Protein AF-A0A3B0U0A1-F1 (afdb_monomer)

Solvent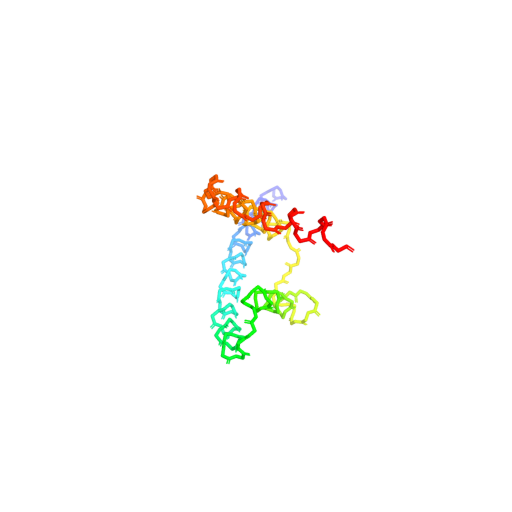-accessible surface area (backbone atoms only — not comparable to full-atom values): 6092 Å² total; per-residue (Å²): 110,71,67,59,51,51,52,55,50,50,59,50,49,58,55,51,50,55,54,49,54,54,49,47,53,49,51,53,52,54,42,45,67,55,38,38,57,54,31,52,72,70,71,45,65,66,68,59,23,56,51,50,36,51,47,45,40,26,65,89,56,65,46,73,36,78,96,46,73,70,60,53,55,52,49,53,52,49,51,53,52,49,54,48,49,53,55,72,70,55,44,73,68,56,53,49,55,51,50,55,52,52,51,54,52,62,75,74,107

pLDDT: mean 83.31, std 8.97, range [60.56, 96.0]

Mean predicted aligned error: 9.96 Å

Radius of gyration: 21.92 Å; Cα contacts (8 Å, |Δi|>4): 46; chains: 1; bounding box: 49×33×61 Å

Secondary structure (DSSP, 8-state):
-HHHHHHHHHHHHHHHHHHHHHHHHHHHHHHHHHHHHHHHHTT--HHHHHHHHHHHHSTTTT--S---HHHHHHHHHHHHHHHHHHHHH--HHHHHHHHHHHHHHHHH-

Foldseek 3Di:
DVVVVVVVVVVVVVVVVVVLVVVLVVLLVVLLVVQQVVCVVVVHDSVVSNVVSCCCCPPNHPPVDDDDPVVVVVVVVVVVVVVVVVVVVDDPVNVVVVVVVCVVVVVVD

Sequence (109 aa):
MALAAIVTIRAKETSLEQSRILIDILIFLAAAIIVLPIFHRFKISPILGYMAAGILIGPSAFALIEDNDGAHALAEFGVVFLLFMIGLELSVERLRSIGSRTFLLGLLQ

Organism: NCBI:txid652676

InterPro domains:
  IPR006153 Cation/H+ exchanger, transmembrane domain [PF00999] (31-108)
  IPR038770 Sodium/solute symporter superfamily [G3DSA:1.20.1530.20] (18-109)

Structure (mmCIF, N/CA/C/O backbone):
data_AF-A0A3B0U0A1-F1
#
_entry.id   AF-A0A3B0U0A1-F1
#
loop_
_atom_site.group_PDB
_atom_site.id
_atom_site.type_symbol
_atom_site.label_atom_id
_atom_site.label_alt_id
_atom_site.label_comp_id
_atom_site.label_asym_id
_atom_site.label_entity_id
_atom_site.label_seq_id
_atom_site.pdbx_PDB_ins_code
_atom_site.Cartn_x
_atom_site.Cartn_y
_atom_site.Cartn_z
_atom_site.occupancy
_atom_site.B_iso_or_equiv
_atom_site.auth_seq_id
_atom_site.auth_comp_id
_atom_site.auth_asym_id
_atom_site.auth_atom_id
_atom_site.pdbx_PDB_model_num
ATOM 1 N N . MET A 1 1 ? 34.158 18.451 -26.566 1.00 60.56 1 MET A N 1
ATOM 2 C CA . MET A 1 1 ? 33.316 17.477 -27.299 1.00 60.56 1 MET A CA 1
ATOM 3 C C . MET A 1 1 ? 32.789 16.368 -26.381 1.00 60.56 1 MET A C 1
ATOM 5 O O . MET A 1 1 ? 31.579 16.243 -26.283 1.00 60.56 1 MET A O 1
ATOM 9 N N . ALA A 1 2 ? 33.639 15.657 -25.624 1.00 63.12 2 ALA A N 1
ATOM 10 C CA . ALA A 1 2 ? 33.197 14.633 -24.657 1.00 63.12 2 ALA A CA 1
ATOM 11 C C . ALA A 1 2 ? 32.253 15.163 -23.552 1.00 63.12 2 ALA A C 1
ATOM 13 O O . ALA A 1 2 ? 31.235 14.546 -23.266 1.00 63.12 2 ALA A O 1
ATOM 14 N N . LEU A 1 3 ? 32.531 16.349 -22.992 1.00 69.69 3 LEU A N 1
ATOM 15 C CA . LEU A 1 3 ? 31.689 16.958 -21.950 1.00 69.69 3 LEU A CA 1
ATOM 16 C C . LEU A 1 3 ? 30.266 17.292 -22.448 1.00 69.69 3 LEU A C 1
ATOM 18 O O . LEU A 1 3 ? 29.293 17.066 -21.741 1.00 69.69 3 LEU A O 1
ATOM 22 N N . ALA A 1 4 ? 30.144 17.783 -23.688 1.00 69.94 4 ALA A N 1
ATOM 23 C CA . ALA A 1 4 ? 28.852 18.083 -24.309 1.00 69.94 4 ALA A CA 1
ATOM 24 C C . ALA A 1 4 ? 28.045 16.801 -24.571 1.00 69.94 4 ALA A C 1
ATOM 26 O O . ALA A 1 4 ? 26.852 16.774 -24.299 1.00 69.94 4 ALA A O 1
ATOM 27 N N . ALA A 1 5 ? 28.706 15.718 -25.001 1.00 69.94 5 ALA A N 1
ATOM 28 C CA . ALA A 1 5 ? 28.069 14.413 -25.165 1.00 69.94 5 ALA A CA 1
ATOM 29 C C . ALA A 1 5 ? 27.555 13.844 -23.830 1.00 69.94 5 ALA A C 1
ATOM 31 O O . ALA A 1 5 ? 26.436 13.349 -23.783 1.00 69.94 5 ALA A O 1
ATOM 32 N N . ILE A 1 6 ? 28.314 13.981 -22.735 1.00 68.00 6 ILE A N 1
ATOM 33 C CA . ILE A 1 6 ? 27.885 13.546 -21.392 1.00 68.00 6 ILE A CA 1
ATOM 34 C C . ILE A 1 6 ? 26.661 14.343 -20.914 1.00 68.00 6 ILE A C 1
ATOM 36 O O . ILE A 1 6 ? 25.717 13.755 -20.393 1.00 68.00 6 ILE A O 1
ATOM 40 N N . VAL A 1 7 ? 26.632 15.664 -21.129 1.00 73.12 7 VAL A N 1
ATOM 41 C CA . VAL A 1 7 ? 25.474 16.506 -20.772 1.00 73.12 7 VAL A CA 1
ATOM 42 C C . VAL A 1 7 ? 24.243 16.143 -21.607 1.00 73.12 7 VAL A C 1
ATOM 44 O O . VAL A 1 7 ? 23.149 16.027 -21.058 1.00 73.12 7 VAL A O 1
ATOM 47 N N . THR A 1 8 ? 24.406 15.902 -22.912 1.00 68.12 8 THR A N 1
ATOM 48 C CA . THR A 1 8 ? 23.303 15.484 -23.791 1.00 68.12 8 THR A CA 1
ATOM 49 C C . THR A 1 8 ? 22.789 14.082 -23.455 1.00 68.12 8 THR A C 1
ATOM 51 O O . THR A 1 8 ? 21.579 13.868 -23.474 1.00 68.12 8 THR A O 1
ATOM 54 N N . ILE A 1 9 ? 23.668 13.141 -23.098 1.00 66.94 9 ILE A N 1
ATOM 55 C CA . ILE A 1 9 ? 23.272 11.803 -22.635 1.00 66.94 9 ILE A CA 1
ATOM 56 C C . ILE A 1 9 ? 22.515 11.919 -21.309 1.00 66.94 9 ILE A C 1
ATOM 58 O O . ILE A 1 9 ? 21.404 11.411 -21.208 1.00 66.94 9 ILE A O 1
ATOM 62 N N . ARG A 1 10 ? 23.021 12.691 -20.340 1.00 70.31 10 ARG A N 1
ATOM 63 C CA . ARG A 1 10 ? 22.362 12.869 -19.038 1.00 70.31 10 ARG A CA 1
ATOM 64 C C . ARG A 1 10 ? 20.990 13.541 -19.133 1.00 70.31 10 ARG A C 1
ATOM 66 O O . ARG A 1 10 ? 20.074 13.146 -18.422 1.00 70.31 10 ARG A O 1
ATOM 73 N N . ALA A 1 11 ? 20.830 14.518 -20.027 1.00 67.88 11 ALA A N 1
ATOM 74 C CA . ALA A 1 11 ? 19.537 15.153 -20.299 1.00 67.88 11 ALA A CA 1
ATOM 75 C C . ALA A 1 11 ? 18.538 14.203 -20.994 1.00 67.88 11 ALA A C 1
ATOM 77 O O . ALA A 1 11 ? 17.322 14.350 -20.856 1.00 67.88 11 ALA A O 1
ATOM 78 N N . LYS A 1 12 ? 19.040 13.211 -21.738 1.00 64.12 12 LYS A N 1
ATOM 79 C CA . LYS A 1 12 ? 18.207 12.173 -22.348 1.00 64.12 12 LYS A CA 1
ATOM 80 C C . LYS A 1 12 ? 17.823 11.093 -21.334 1.00 64.12 12 LYS A C 1
ATOM 82 O O . LYS A 1 12 ? 16.691 10.631 -21.363 1.00 64.12 12 LYS A O 1
ATOM 87 N N . GLU A 1 13 ? 18.699 10.755 -20.394 1.00 63.16 13 GLU A N 1
ATOM 88 C CA . GLU A 1 13 ? 18.373 9.802 -19.326 1.00 63.16 13 GLU A CA 1
ATOM 89 C C . GLU A 1 13 ? 17.328 10.351 -18.349 1.00 63.16 13 GLU A C 1
ATOM 91 O O . GLU A 1 13 ? 16.372 9.650 -18.037 1.00 63.16 13 GLU A O 1
ATOM 96 N N . THR A 1 14 ? 17.397 11.631 -17.965 1.00 63.94 14 THR A N 1
ATOM 97 C CA . THR A 1 14 ? 16.384 12.234 -17.077 1.00 63.94 14 THR A CA 1
ATOM 98 C C . THR A 1 14 ? 14.986 12.324 -17.694 1.00 63.94 14 THR A C 1
ATOM 100 O O . THR A 1 14 ? 13.998 12.312 -16.962 1.00 63.94 14 THR A O 1
ATOM 103 N N . SER A 1 15 ? 14.865 12.403 -19.023 1.00 65.31 15 SER A N 1
ATOM 104 C CA . SER A 1 15 ? 13.557 12.409 -19.703 1.00 65.31 15 SER A CA 1
ATOM 105 C C . SER A 1 15 ? 12.964 11.005 -19.881 1.00 65.31 15 SER A C 1
ATOM 107 O O . SER A 1 15 ? 11.742 10.840 -19.811 1.00 65.31 15 SER A O 1
ATOM 109 N N . LEU A 1 16 ? 13.811 9.984 -20.046 1.00 68.81 16 LEU A N 1
ATOM 110 C CA . LEU A 1 16 ? 13.383 8.582 -20.061 1.00 68.81 16 LEU A CA 1
ATOM 111 C C . LEU A 1 16 ? 12.969 8.101 -18.664 1.00 68.81 16 LEU A C 1
ATOM 113 O O . LEU A 1 16 ? 11.935 7.451 -18.539 1.00 68.81 16 LEU A O 1
ATOM 117 N N . GLU A 1 17 ? 13.706 8.500 -17.627 1.00 70.69 17 GLU A N 1
ATOM 118 C CA . GLU A 1 17 ? 13.370 8.248 -16.219 1.00 70.69 17 GLU A CA 1
ATOM 119 C C . GLU A 1 17 ? 11.986 8.805 -15.851 1.00 70.69 17 GLU A C 1
ATOM 121 O O . GLU A 1 17 ? 11.144 8.083 -15.322 1.00 70.69 17 GLU A O 1
ATOM 126 N N . GLN A 1 18 ? 11.685 10.061 -16.214 1.00 71.12 18 GLN A N 1
ATOM 127 C CA . GLN A 1 18 ? 10.358 10.645 -15.959 1.00 71.12 18 GLN A CA 1
ATOM 128 C C . GLN A 1 18 ? 9.230 9.890 -16.671 1.00 71.12 18 GLN A C 1
ATOM 130 O O . GLN A 1 18 ? 8.157 9.691 -16.100 1.00 71.12 18 GLN A O 1
ATOM 135 N N . SER A 1 19 ? 9.473 9.458 -17.911 1.00 76.94 19 SER A N 1
ATOM 136 C CA . SER A 1 19 ? 8.493 8.678 -18.674 1.00 76.94 19 SER A CA 1
ATOM 137 C C . SER A 1 19 ? 8.243 7.315 -18.027 1.00 76.94 19 SER A C 1
ATOM 139 O O . SER A 1 19 ? 7.100 6.864 -17.968 1.00 76.94 19 SER A O 1
ATOM 141 N N . ARG A 1 20 ? 9.298 6.681 -17.505 1.00 81.50 20 ARG A N 1
ATOM 142 C CA . ARG A 1 20 ? 9.229 5.379 -16.837 1.00 81.50 20 ARG A CA 1
ATOM 143 C C . ARG A 1 20 ? 8.449 5.456 -15.522 1.00 81.50 20 ARG A C 1
ATOM 145 O O . ARG A 1 20 ? 7.519 4.681 -15.349 1.00 81.50 20 ARG A O 1
ATOM 152 N N . ILE A 1 21 ? 8.694 6.472 -14.688 1.00 81.25 21 ILE A N 1
ATOM 153 C CA . ILE A 1 21 ? 7.932 6.694 -13.441 1.00 81.25 21 ILE A CA 1
ATOM 154 C C . ILE A 1 21 ? 6.426 6.821 -13.713 1.00 81.25 21 ILE A C 1
ATOM 156 O O . ILE A 1 21 ? 5.604 6.256 -12.993 1.00 81.25 21 ILE A O 1
ATOM 160 N N . LEU A 1 22 ? 6.041 7.559 -14.758 1.00 84.94 22 LEU A N 1
ATOM 161 C CA . LEU A 1 22 ? 4.629 7.755 -15.090 1.00 84.94 22 LEU A CA 1
ATOM 162 C C . LEU A 1 22 ? 3.953 6.444 -15.529 1.00 84.94 22 LEU A C 1
ATOM 164 O O . LEU A 1 22 ? 2.796 6.197 -15.185 1.00 84.94 22 LEU A O 1
ATOM 168 N N . ILE A 1 23 ? 4.687 5.605 -16.266 1.00 86.94 23 ILE A N 1
ATOM 169 C CA . ILE A 1 23 ? 4.240 4.271 -16.675 1.00 86.94 23 ILE A CA 1
ATOM 170 C C . ILE A 1 23 ? 4.102 3.358 -15.452 1.00 86.94 23 ILE A C 1
ATOM 172 O O . ILE A 1 23 ? 3.074 2.701 -15.317 1.00 86.94 23 ILE A O 1
ATOM 176 N N . ASP A 1 24 ? 5.063 3.371 -14.529 1.00 85.81 24 ASP A N 1
ATOM 177 C CA . ASP A 1 24 ? 5.023 2.556 -13.310 1.00 85.81 24 ASP A CA 1
ATOM 178 C C . ASP A 1 24 ? 3.819 2.921 -12.430 1.00 85.81 24 ASP A C 1
ATOM 180 O O . ASP A 1 24 ? 3.082 2.044 -11.975 1.00 85.81 24 ASP A O 1
ATOM 184 N N . ILE A 1 25 ? 3.544 4.220 -12.257 1.00 86.44 25 ILE A N 1
ATOM 185 C CA . ILE A 1 25 ? 2.348 4.706 -11.549 1.0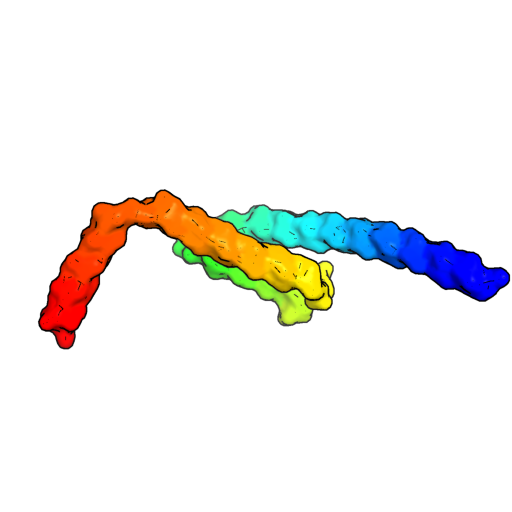0 86.44 25 ILE A CA 1
ATOM 186 C C . ILE A 1 25 ? 1.070 4.225 -12.247 1.00 86.44 25 ILE A C 1
ATOM 188 O O . ILE A 1 25 ? 0.127 3.789 -11.582 1.00 86.44 25 ILE A O 1
ATOM 192 N N . LEU A 1 26 ? 1.024 4.282 -13.581 1.00 90.81 26 LEU A N 1
ATOM 193 C CA . LEU A 1 26 ? -0.128 3.818 -14.351 1.00 90.81 26 LEU A CA 1
ATOM 194 C C . LEU A 1 26 ? -0.345 2.307 -14.190 1.00 90.81 26 LEU A C 1
ATOM 196 O O . LEU A 1 26 ? -1.486 1.878 -14.016 1.00 90.81 26 LEU A O 1
ATOM 200 N N . ILE A 1 27 ? 0.728 1.513 -14.205 1.00 90.25 27 ILE A N 1
ATOM 201 C CA . ILE A 1 27 ? 0.683 0.065 -13.967 1.00 90.25 27 ILE A CA 1
ATOM 202 C C . ILE A 1 27 ? 0.172 -0.219 -12.549 1.00 90.25 27 ILE A C 1
ATOM 204 O O . ILE A 1 27 ? -0.749 -1.026 -12.393 1.00 90.25 27 ILE A O 1
ATOM 208 N N . PHE A 1 28 ? 0.692 0.476 -11.530 1.00 87.62 28 PHE A N 1
ATOM 209 C CA . PHE A 1 28 ? 0.212 0.371 -10.148 1.00 87.62 28 PHE A CA 1
ATOM 210 C C . PHE A 1 28 ? -1.286 0.657 -10.037 1.00 87.62 28 PHE A C 1
ATOM 212 O O . PHE A 1 28 ? -2.029 -0.123 -9.436 1.00 87.62 28 PHE A O 1
ATOM 219 N N . LEU A 1 29 ? -1.745 1.754 -10.643 1.00 90.81 29 LEU A N 1
ATOM 220 C CA . LEU A 1 29 ? -3.146 2.157 -10.600 1.00 90.81 29 LEU A CA 1
ATOM 221 C C . LEU A 1 29 ? -4.046 1.158 -11.337 1.00 90.81 29 LEU A C 1
ATOM 223 O O . LEU A 1 29 ? -5.078 0.750 -10.803 1.00 90.81 29 LEU A O 1
ATOM 227 N N . ALA A 1 30 ? -3.653 0.729 -12.538 1.00 93.19 30 ALA A N 1
ATOM 228 C CA . ALA A 1 30 ? -4.406 -0.237 -13.334 1.00 93.19 30 ALA A CA 1
ATOM 229 C C . ALA A 1 30 ? -4.545 -1.576 -12.602 1.00 93.19 30 ALA A C 1
ATOM 231 O O . ALA A 1 30 ? -5.641 -2.128 -12.497 1.00 93.19 30 ALA A O 1
ATOM 232 N N . ALA A 1 31 ? -3.451 -2.077 -12.034 1.00 91.56 31 ALA A N 1
ATOM 233 C CA . ALA A 1 31 ? -3.474 -3.304 -11.262 1.00 91.56 31 ALA A CA 1
ATOM 234 C C . ALA A 1 31 ? -4.310 -3.163 -9.985 1.00 91.56 31 ALA A C 1
ATOM 236 O O . ALA A 1 31 ? -5.079 -4.069 -9.677 1.00 91.56 31 ALA A O 1
ATOM 237 N N . ALA A 1 32 ? -4.252 -2.030 -9.278 1.00 90.12 32 ALA A N 1
ATOM 238 C CA . ALA A 1 32 ? -5.115 -1.797 -8.123 1.00 90.12 32 ALA A CA 1
ATOM 239 C C . ALA A 1 32 ? -6.606 -1.818 -8.511 1.00 90.12 32 ALA A C 1
ATOM 241 O O . ALA A 1 32 ? -7.406 -2.474 -7.844 1.00 90.12 32 ALA A O 1
ATOM 242 N N . ILE A 1 33 ? -6.977 -1.178 -9.625 1.00 93.19 33 ILE A N 1
ATOM 243 C CA . ILE A 1 33 ? -8.354 -1.165 -10.146 1.00 93.19 33 ILE A CA 1
ATOM 244 C C . ILE A 1 33 ? -8.841 -2.573 -10.513 1.00 93.19 33 ILE A C 1
ATOM 246 O O . ILE A 1 33 ? -10.029 -2.853 -10.388 1.00 93.19 33 ILE A O 1
ATOM 250 N N . ILE A 1 34 ? -7.954 -3.470 -10.945 1.00 93.00 34 ILE A N 1
ATOM 251 C CA . ILE A 1 34 ? -8.321 -4.842 -11.315 1.00 93.00 34 ILE A CA 1
ATOM 252 C C . ILE A 1 34 ? -8.345 -5.758 -10.085 1.00 93.00 34 ILE A C 1
ATOM 254 O O . ILE A 1 34 ? -9.322 -6.469 -9.855 1.00 93.00 34 ILE A O 1
ATOM 258 N N . VAL A 1 35 ? -7.286 -5.745 -9.275 1.00 91.62 35 VAL A N 1
ATOM 259 C CA . VAL A 1 35 ? -7.079 -6.701 -8.179 1.00 91.62 35 VAL A CA 1
ATOM 260 C C . VAL A 1 35 ? -8.003 -6.415 -6.993 1.00 91.62 35 VAL A C 1
ATOM 262 O O . VAL A 1 35 ? -8.591 -7.348 -6.443 1.00 91.62 35 VAL A O 1
ATOM 265 N N . LEU A 1 36 ? -8.192 -5.151 -6.599 1.00 91.69 36 LEU A N 1
ATOM 266 C CA . LEU A 1 36 ? -8.998 -4.822 -5.415 1.00 91.69 36 LEU A CA 1
ATOM 267 C C . LEU A 1 36 ? -10.462 -5.266 -5.551 1.00 91.69 36 LEU A C 1
ATOM 269 O O . LEU A 1 36 ? -10.944 -5.918 -4.623 1.00 91.69 36 LEU A O 1
ATOM 273 N N . PRO A 1 37 ? -11.192 -4.989 -6.654 1.00 91.12 37 PRO A N 1
ATOM 274 C CA . PRO A 1 37 ? -12.573 -5.447 -6.793 1.00 91.12 37 PRO A CA 1
ATOM 275 C C . PRO A 1 37 ? -12.699 -6.968 -6.782 1.00 91.12 37 PRO A C 1
ATOM 277 O O . PRO A 1 37 ? -13.677 -7.491 -6.248 1.00 91.12 37 PRO A O 1
ATOM 280 N N . ILE A 1 38 ? -11.707 -7.683 -7.325 1.00 92.12 38 ILE A N 1
ATOM 281 C CA . ILE A 1 38 ? -11.656 -9.148 -7.278 1.00 92.12 38 ILE A CA 1
ATOM 282 C C . ILE A 1 38 ? -11.601 -9.604 -5.815 1.00 92.12 38 ILE A C 1
ATOM 284 O O . ILE A 1 38 ? -12.470 -10.355 -5.375 1.00 92.12 38 ILE A O 1
ATOM 288 N N . PHE A 1 39 ? -10.650 -9.095 -5.029 1.00 91.25 39 PHE A N 1
ATOM 289 C CA . PHE A 1 39 ? -10.510 -9.445 -3.609 1.00 91.25 39 PHE A CA 1
ATOM 290 C C . PHE A 1 39 ? -11.719 -9.020 -2.769 1.00 91.25 39 PHE A C 1
ATOM 292 O O . PHE A 1 39 ? -12.177 -9.775 -1.907 1.00 91.25 39 PHE A O 1
ATOM 299 N N . HIS A 1 40 ? -12.285 -7.849 -3.064 1.00 89.12 40 HIS A N 1
ATOM 300 C CA . HIS A 1 40 ? -13.501 -7.366 -2.423 1.00 89.12 40 HIS A CA 1
ATOM 301 C C . HIS A 1 40 ? -14.691 -8.296 -2.702 1.00 89.12 40 HIS A C 1
ATOM 303 O O . HIS A 1 40 ? -15.457 -8.613 -1.792 1.00 89.12 40 HIS A O 1
ATOM 309 N N . ARG A 1 41 ? -14.812 -8.819 -3.932 1.00 89.94 41 ARG A N 1
ATOM 310 C CA . ARG A 1 41 ? -15.857 -9.786 -4.307 1.00 89.94 41 ARG A CA 1
ATOM 311 C C . ARG A 1 41 ? -15.722 -11.113 -3.559 1.00 89.94 41 ARG A C 1
ATOM 313 O O . ARG A 1 41 ? -16.736 -11.723 -3.226 1.00 89.94 41 ARG A O 1
ATOM 320 N N . PHE A 1 42 ? -14.498 -11.529 -3.242 1.00 91.50 42 PHE A N 1
ATOM 321 C CA . PHE A 1 42 ? -14.227 -12.707 -2.412 1.00 91.50 42 PHE A CA 1
ATOM 322 C C . PHE A 1 42 ? -14.38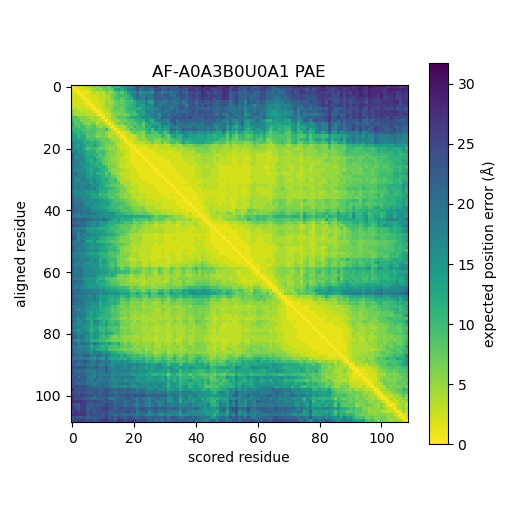7 -12.460 -0.900 1.00 91.50 42 PHE A C 1
ATOM 324 O O . PHE A 1 42 ? -14.160 -13.380 -0.118 1.00 91.50 42 PHE A O 1
ATOM 331 N N . LYS A 1 43 ? -14.809 -11.258 -0.469 1.00 88.56 43 LYS A N 1
ATOM 332 C CA . LYS A 1 43 ? -14.938 -10.860 0.949 1.00 88.56 43 LYS A CA 1
ATOM 333 C C . LYS A 1 43 ? -13.634 -11.009 1.747 1.00 88.56 43 LYS A C 1
ATOM 335 O O . LYS A 1 43 ? -13.661 -11.210 2.960 1.00 88.56 43 LYS A O 1
ATOM 340 N N . ILE A 1 44 ? -12.493 -10.913 1.069 1.00 90.56 44 ILE A N 1
ATOM 341 C CA . ILE A 1 44 ? -11.169 -10.937 1.695 1.00 90.56 44 ILE A CA 1
ATOM 342 C C . ILE A 1 44 ? -10.859 -9.528 2.226 1.00 90.56 44 ILE A C 1
ATOM 344 O O . ILE A 1 44 ? -11.340 -8.534 1.678 1.00 90.56 44 ILE A O 1
ATOM 348 N N . SER A 1 45 ? -10.059 -9.428 3.297 1.00 88.75 45 SER A N 1
ATOM 349 C CA . SER A 1 45 ? -9.573 -8.137 3.803 1.00 88.75 45 SER A CA 1
ATOM 350 C C . SER A 1 45 ? -8.938 -7.316 2.667 1.00 88.75 45 SER A C 1
ATOM 352 O O . SER A 1 45 ? -8.040 -7.833 1.996 1.00 88.75 45 SER A O 1
ATOM 354 N N . PRO A 1 46 ? -9.342 -6.046 2.457 1.00 83.69 46 PRO A N 1
ATOM 355 C CA . PRO A 1 46 ? -8.787 -5.195 1.404 1.00 83.69 46 PRO A CA 1
ATOM 356 C C . PRO A 1 46 ? -7.259 -5.100 1.445 1.00 83.69 46 PRO A C 1
ATOM 358 O O . PRO A 1 46 ? -6.621 -5.099 0.397 1.00 83.69 46 PRO A O 1
ATOM 361 N N . ILE A 1 47 ? -6.671 -5.109 2.649 1.00 88.44 47 ILE A N 1
ATOM 362 C CA . ILE A 1 47 ? -5.217 -5.067 2.873 1.00 88.44 47 ILE A CA 1
ATOM 363 C C . ILE A 1 47 ? -4.512 -6.207 2.125 1.00 88.44 47 ILE A C 1
ATOM 365 O O . ILE A 1 47 ? -3.500 -5.978 1.468 1.00 88.44 47 ILE A O 1
ATOM 369 N N . LEU A 1 48 ? -5.078 -7.418 2.147 1.00 91.06 48 LEU A N 1
ATOM 370 C CA . LEU A 1 48 ? -4.520 -8.568 1.429 1.00 91.06 48 LEU A CA 1
ATOM 371 C C . LEU A 1 48 ? -4.583 -8.381 -0.092 1.00 91.06 48 LEU A C 1
ATOM 373 O O . LEU A 1 48 ? -3.680 -8.824 -0.792 1.00 91.06 48 LEU A O 1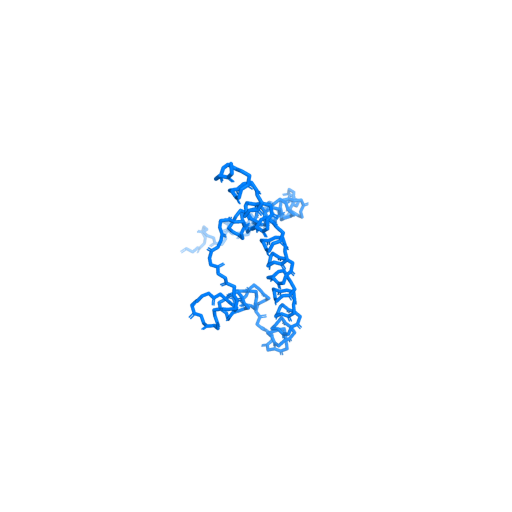
ATOM 377 N N . GLY A 1 49 ? -5.612 -7.694 -0.598 1.00 90.31 49 GLY A N 1
ATOM 378 C CA . GLY A 1 49 ? -5.723 -7.344 -2.015 1.00 90.31 49 GLY A CA 1
ATOM 379 C C . GLY A 1 49 ? -4.645 -6.355 -2.459 1.00 90.31 49 GLY A C 1
ATOM 380 O O . GLY A 1 49 ? -4.033 -6.557 -3.506 1.00 90.31 49 GLY A O 1
ATOM 381 N N . TYR A 1 50 ? -4.352 -5.338 -1.640 1.00 87.75 50 TYR A N 1
ATOM 382 C CA . TYR A 1 50 ? -3.237 -4.415 -1.891 1.00 87.75 50 TYR A CA 1
ATOM 383 C C . TYR A 1 50 ? -1.887 -5.142 -1.890 1.00 87.75 50 TYR A C 1
ATOM 385 O O . TYR A 1 50 ? -1.075 -4.923 -2.789 1.00 87.75 50 TYR A O 1
ATOM 393 N N . MET A 1 51 ? -1.661 -6.050 -0.932 1.00 90.06 51 MET A N 1
ATOM 394 C CA . MET A 1 51 ? -0.429 -6.846 -0.887 1.00 90.06 51 MET A CA 1
ATOM 395 C C . MET A 1 51 ? -0.299 -7.766 -2.104 1.00 90.06 51 MET A C 1
ATOM 397 O O . MET A 1 51 ? 0.764 -7.826 -2.716 1.00 90.06 51 MET A O 1
ATOM 401 N N . ALA A 1 52 ? -1.381 -8.443 -2.494 1.00 91.81 52 ALA A N 1
ATOM 402 C CA . ALA A 1 52 ? -1.391 -9.303 -3.671 1.00 91.81 52 ALA A CA 1
ATOM 403 C C . ALA A 1 52 ? -1.103 -8.513 -4.955 1.00 91.81 52 ALA A C 1
ATOM 405 O O . ALA A 1 52 ? -0.301 -8.961 -5.768 1.00 91.81 52 ALA A O 1
ATOM 406 N N . ALA A 1 53 ? -1.698 -7.327 -5.121 1.00 90.81 53 ALA A N 1
ATOM 407 C CA . ALA A 1 53 ? -1.410 -6.453 -6.255 1.00 90.81 53 ALA A CA 1
ATOM 408 C C . ALA A 1 53 ? 0.083 -6.090 -6.318 1.00 90.81 53 ALA A C 1
ATOM 410 O O . ALA A 1 53 ? 0.703 -6.255 -7.365 1.00 90.81 53 ALA A O 1
ATOM 411 N N . GLY A 1 54 ? 0.675 -5.674 -5.193 1.00 89.12 54 GLY A N 1
ATOM 412 C CA . GLY A 1 54 ? 2.103 -5.352 -5.120 1.00 89.12 54 GLY A CA 1
ATOM 413 C C . GLY A 1 54 ? 3.005 -6.542 -5.455 1.00 89.12 54 GLY A C 1
ATOM 414 O O . GLY A 1 54 ? 3.942 -6.396 -6.235 1.00 89.12 54 GLY A O 1
ATOM 415 N N . ILE A 1 55 ? 2.688 -7.733 -4.936 1.00 90.62 55 ILE A N 1
ATOM 416 C CA . ILE A 1 55 ? 3.432 -8.964 -5.246 1.00 90.62 55 ILE A CA 1
ATOM 417 C C . ILE A 1 55 ? 3.341 -9.299 -6.735 1.00 90.62 55 ILE A C 1
ATOM 419 O O . ILE A 1 55 ? 4.357 -9.644 -7.327 1.00 90.62 55 ILE A O 1
ATOM 423 N N . LEU A 1 56 ? 2.151 -9.194 -7.338 1.00 92.00 56 LEU A N 1
ATOM 424 C CA . LEU A 1 56 ? 1.932 -9.519 -8.749 1.00 92.00 56 LEU A CA 1
ATOM 425 C C . LEU A 1 56 ? 2.718 -8.585 -9.675 1.00 92.00 56 LEU A C 1
ATOM 427 O O . LEU A 1 56 ? 3.343 -9.048 -10.623 1.00 92.00 56 LEU A O 1
ATOM 431 N N . ILE A 1 57 ? 2.691 -7.281 -9.412 1.00 89.88 57 ILE A N 1
ATOM 432 C CA . ILE A 1 57 ? 3.340 -6.281 -10.270 1.00 89.88 57 ILE A CA 1
ATOM 433 C C . ILE A 1 57 ? 4.857 -6.250 -10.051 1.00 89.88 57 ILE A C 1
ATOM 435 O O . ILE A 1 57 ? 5.611 -5.993 -10.990 1.00 89.88 57 ILE A O 1
ATOM 439 N N . GLY A 1 58 ? 5.295 -6.496 -8.815 1.00 87.00 58 GLY A N 1
ATOM 440 C CA . GLY A 1 58 ? 6.689 -6.401 -8.417 1.00 87.00 58 GLY A CA 1
ATOM 441 C C . GLY A 1 58 ? 7.612 -7.432 -9.084 1.00 87.00 58 GLY A C 1
ATOM 442 O O . GLY A 1 58 ? 7.158 -8.371 -9.752 1.00 87.00 58 GLY A O 1
ATOM 443 N N . PRO A 1 59 ? 8.931 -7.295 -8.861 1.00 84.62 59 PRO A N 1
ATOM 444 C CA . PRO A 1 59 ? 9.957 -8.150 -9.464 1.00 84.62 59 PRO A CA 1
ATOM 445 C C . PRO A 1 59 ? 9.790 -9.639 -9.131 1.00 84.62 59 PRO A C 1
ATOM 447 O O . PRO A 1 59 ? 10.196 -10.493 -9.912 1.00 84.62 59 PRO A O 1
ATOM 450 N N . SER A 1 60 ? 9.154 -9.965 -8.003 1.00 85.00 60 SER A N 1
ATOM 451 C CA . SER A 1 60 ? 8.948 -11.344 -7.546 1.00 85.00 60 SER A CA 1
ATOM 452 C C . SER A 1 60 ? 7.894 -12.134 -8.335 1.00 85.00 60 SER A C 1
ATOM 454 O O . SER A 1 60 ? 7.804 -13.346 -8.145 1.00 85.00 60 SER A O 1
ATOM 456 N N . ALA A 1 61 ? 7.084 -11.488 -9.182 1.00 88.69 61 ALA A N 1
ATOM 457 C CA . ALA A 1 61 ? 6.082 -12.166 -10.007 1.00 88.69 61 ALA A CA 1
ATOM 458 C C . ALA A 1 61 ? 6.178 -11.764 -11.485 1.00 88.69 61 ALA A C 1
ATOM 460 O O . ALA A 1 61 ? 6.929 -12.392 -12.228 1.00 88.69 61 ALA A O 1
ATOM 461 N N . PHE A 1 62 ? 5.425 -10.755 -11.940 1.00 88.00 62 PHE A N 1
ATOM 462 C CA . PHE A 1 62 ? 5.428 -10.355 -13.353 1.00 88.00 62 PHE A CA 1
ATOM 463 C C . PHE A 1 62 ? 6.570 -9.401 -13.720 1.00 88.00 62 PHE A C 1
ATOM 465 O O . PHE A 1 62 ? 6.761 -9.150 -14.908 1.00 88.00 62 PHE A O 1
ATOM 472 N N . ALA A 1 63 ? 7.316 -8.884 -12.733 1.00 86.69 63 ALA A N 1
ATOM 473 C CA . ALA A 1 63 ? 8.443 -7.970 -12.928 1.00 86.69 63 ALA A CA 1
ATOM 474 C C . ALA A 1 63 ? 8.110 -6.782 -13.846 1.00 86.69 63 ALA A C 1
ATOM 476 O O . ALA A 1 63 ? 8.908 -6.375 -14.688 1.00 86.69 63 ALA A O 1
ATOM 477 N N . LEU A 1 64 ? 6.897 -6.242 -13.685 1.00 84.88 64 LEU A N 1
ATOM 478 C CA . LEU A 1 64 ? 6.400 -5.111 -14.467 1.00 84.88 64 LEU A CA 1
ATOM 479 C C . LEU A 1 64 ? 7.017 -3.787 -14.009 1.00 84.88 64 LEU A C 1
ATOM 481 O O . LEU A 1 64 ? 7.036 -2.836 -14.783 1.00 84.88 64 LEU A O 1
ATOM 485 N N . ILE A 1 65 ? 7.484 -3.735 -12.760 1.00 81.88 65 ILE A N 1
ATOM 486 C CA . ILE A 1 65 ? 8.127 -2.575 -12.146 1.00 81.88 65 ILE A CA 1
ATOM 487 C C . ILE A 1 65 ? 9.436 -3.042 -11.504 1.00 81.88 65 ILE A C 1
ATOM 489 O O . ILE A 1 65 ? 9.473 -4.076 -10.829 1.00 81.88 65 ILE A O 1
ATOM 493 N N . GLU A 1 66 ? 10.508 -2.288 -11.742 1.00 77.25 66 GLU A N 1
ATOM 494 C CA . GLU A 1 66 ? 11.829 -2.527 -11.157 1.00 77.25 66 GLU A CA 1
ATOM 495 C C . GLU A 1 66 ? 11.899 -1.996 -9.720 1.00 77.25 66 GLU A C 1
ATOM 497 O O . GLU A 1 66 ? 11.204 -1.048 -9.352 1.00 77.25 66 GLU A O 1
ATOM 502 N N . ASP A 1 67 ? 12.745 -2.622 -8.901 1.00 70.38 67 ASP A N 1
ATOM 503 C CA . ASP A 1 67 ? 12.978 -2.171 -7.531 1.00 70.38 67 ASP A CA 1
ATOM 504 C C . ASP A 1 67 ? 13.711 -0.821 -7.561 1.00 70.38 67 ASP A C 1
ATOM 506 O O . ASP A 1 67 ? 14.857 -0.731 -8.004 1.00 70.38 67 ASP A O 1
ATOM 510 N N . ASN A 1 68 ? 13.010 0.241 -7.165 1.00 71.06 68 ASN A N 1
ATOM 511 C CA . ASN A 1 68 ? 13.508 1.611 -7.165 1.00 71.06 68 ASN A CA 1
ATOM 512 C C . ASN A 1 68 ? 13.278 2.229 -5.782 1.00 71.06 68 ASN A C 1
ATOM 514 O O . ASN A 1 68 ? 12.164 2.181 -5.249 1.00 71.06 68 ASN A O 1
ATOM 518 N N . ASP A 1 69 ? 14.310 2.888 -5.249 1.00 75.62 69 ASP A N 1
ATOM 519 C CA . ASP A 1 69 ? 14.289 3.634 -3.985 1.00 75.62 69 ASP A CA 1
ATOM 520 C C . ASP A 1 69 ? 13.087 4.592 -3.878 1.00 75.62 69 ASP A C 1
ATOM 522 O O . ASP A 1 69 ? 12.524 4.789 -2.797 1.00 75.62 69 ASP A O 1
ATOM 526 N N . GLY A 1 70 ? 12.635 5.158 -5.004 1.00 75.25 70 GLY A N 1
ATOM 527 C CA . GLY A 1 70 ? 11.471 6.047 -5.046 1.00 75.25 70 GLY A CA 1
ATOM 528 C C . GLY A 1 70 ? 10.158 5.382 -4.610 1.00 75.25 70 GLY A C 1
ATOM 529 O O . GLY A 1 70 ? 9.357 6.006 -3.910 1.00 75.25 70 GLY A O 1
ATOM 530 N N . ALA A 1 71 ? 9.937 4.114 -4.973 1.00 78.88 71 ALA A N 1
ATOM 531 C CA . ALA A 1 71 ? 8.741 3.373 -4.571 1.00 78.88 71 ALA A CA 1
ATOM 532 C C . ALA A 1 71 ? 8.765 3.040 -3.071 1.00 78.88 71 ALA A C 1
ATOM 534 O O . ALA A 1 71 ? 7.723 3.087 -2.413 1.00 78.88 71 ALA A O 1
ATOM 535 N N . HIS A 1 72 ? 9.953 2.765 -2.519 1.00 83.12 72 HIS A N 1
ATOM 536 C CA . HIS A 1 72 ? 10.129 2.484 -1.096 1.00 83.12 72 HIS A CA 1
ATOM 537 C C . HIS A 1 72 ? 9.826 3.716 -0.238 1.00 83.12 72 HIS A C 1
ATOM 539 O O . HIS A 1 72 ? 8.992 3.648 0.664 1.00 83.12 72 HIS A O 1
ATOM 545 N N . ALA A 1 73 ? 10.395 4.872 -0.595 1.00 86.06 73 ALA A N 1
ATOM 546 C CA . ALA A 1 73 ? 10.106 6.132 0.087 1.00 86.06 73 ALA A CA 1
ATOM 547 C C . ALA A 1 73 ? 8.605 6.473 0.038 1.00 86.06 73 ALA A C 1
ATOM 549 O O . ALA A 1 73 ? 8.011 6.860 1.045 1.00 86.06 73 ALA A O 1
ATOM 550 N N . LEU A 1 74 ? 7.956 6.285 -1.117 1.00 85.81 74 LEU A N 1
ATOM 551 C CA . LEU A 1 74 ? 6.520 6.529 -1.259 1.00 85.81 74 LEU A CA 1
ATOM 552 C C . LEU A 1 74 ? 5.684 5.604 -0.356 1.00 85.81 74 LEU A C 1
ATOM 554 O O . LEU A 1 74 ? 4.698 6.050 0.235 1.00 85.81 74 LEU A O 1
ATOM 558 N N . ALA A 1 75 ? 6.084 4.337 -0.217 1.00 87.81 75 ALA A N 1
ATOM 559 C CA . ALA A 1 75 ? 5.436 3.379 0.674 1.00 87.81 75 ALA A CA 1
ATOM 560 C C . ALA A 1 75 ? 5.600 3.763 2.153 1.00 87.81 75 ALA A C 1
ATOM 562 O O . ALA A 1 75 ? 4.623 3.709 2.903 1.00 87.81 75 ALA A O 1
ATOM 563 N N . GLU A 1 76 ? 6.790 4.208 2.565 1.00 93.19 76 GLU A N 1
ATOM 564 C CA . GLU A 1 76 ? 7.038 4.710 3.921 1.00 93.19 76 GLU A CA 1
ATOM 565 C C . GLU A 1 76 ? 6.128 5.899 4.248 1.00 93.19 76 GLU A C 1
ATOM 567 O O . GLU A 1 76 ? 5.423 5.882 5.261 1.00 93.19 76 GLU A O 1
ATOM 572 N N . PHE A 1 77 ? 6.059 6.894 3.355 1.00 93.81 77 PHE A N 1
ATOM 573 C CA . PHE A 1 77 ? 5.137 8.019 3.514 1.00 93.81 77 PHE A CA 1
ATOM 574 C C . PHE A 1 77 ? 3.678 7.555 3.567 1.00 93.81 77 PHE A C 1
ATOM 576 O O . PHE A 1 77 ? 2.918 8.029 4.410 1.00 93.81 77 PHE A O 1
ATOM 583 N N . GLY A 1 78 ? 3.287 6.596 2.724 1.00 91.38 78 GLY A N 1
ATOM 584 C CA . GLY A 1 78 ? 1.948 6.008 2.730 1.00 91.38 78 GLY A CA 1
ATOM 585 C C . GLY A 1 78 ? 1.574 5.389 4.080 1.00 91.38 78 GLY A C 1
ATOM 586 O O . GLY A 1 78 ? 0.484 5.646 4.591 1.00 91.38 78 GLY A O 1
ATOM 587 N N . VAL A 1 79 ? 2.485 4.630 4.696 1.00 93.44 79 VAL A N 1
ATOM 588 C CA . VAL A 1 79 ? 2.276 4.048 6.032 1.00 93.44 79 VAL A CA 1
ATOM 589 C C . VAL A 1 79 ? 2.190 5.138 7.099 1.00 93.44 79 VAL A C 1
ATOM 591 O O . VAL A 1 79 ? 1.302 5.080 7.947 1.00 93.44 79 VAL A O 1
ATOM 594 N N . VAL A 1 80 ? 3.048 6.160 7.048 1.00 96.00 80 VAL A N 1
ATOM 595 C CA . VAL A 1 80 ? 2.989 7.295 7.985 1.00 96.00 80 VAL A CA 1
ATOM 596 C C . VAL A 1 80 ? 1.646 8.02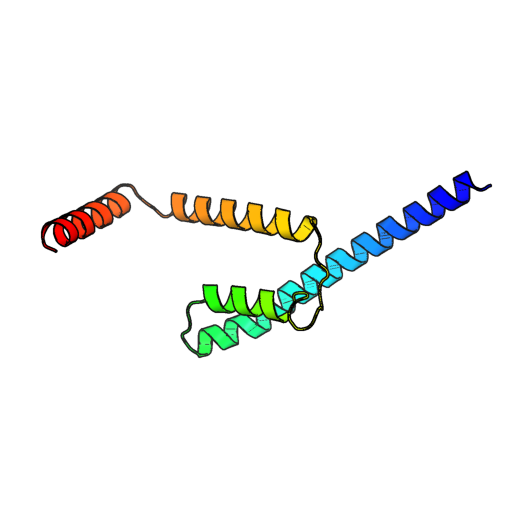2 7.879 1.00 96.00 80 VAL A C 1
ATOM 598 O O . VAL A 1 80 ? 1.010 8.275 8.903 1.00 96.00 80 VAL A O 1
ATOM 601 N N . PHE A 1 81 ? 1.165 8.302 6.665 1.00 95.75 81 PHE A N 1
ATOM 602 C CA . PHE A 1 81 ? -0.147 8.918 6.454 1.00 95.75 81 PHE A CA 1
ATOM 603 C C . PHE A 1 81 ? -1.296 8.020 6.918 1.00 95.75 81 PHE A C 1
ATOM 605 O O . PHE A 1 81 ? -2.246 8.521 7.519 1.00 95.75 81 PHE A O 1
ATOM 612 N N . LEU A 1 82 ? -1.209 6.706 6.697 1.00 93.50 82 LEU A N 1
ATOM 613 C CA . LEU A 1 82 ? -2.205 5.748 7.177 1.00 93.50 82 LEU A CA 1
ATOM 614 C C . LEU A 1 82 ? -2.270 5.735 8.708 1.00 93.50 82 LEU A C 1
ATOM 616 O O . LEU A 1 82 ? -3.351 5.836 9.281 1.00 93.50 82 LEU A O 1
ATOM 620 N N . LEU A 1 83 ? -1.120 5.651 9.379 1.00 94.12 83 LEU A N 1
ATOM 621 C CA . LEU A 1 83 ? -1.041 5.679 10.840 1.00 94.12 83 LEU A CA 1
ATOM 622 C C . LEU A 1 83 ? -1.524 7.016 11.405 1.00 94.12 83 LEU A C 1
ATOM 624 O O . LEU A 1 83 ? -2.200 7.039 12.431 1.00 94.12 83 LEU A O 1
ATOM 628 N N . PHE A 1 84 ? -1.235 8.120 10.716 1.00 94.62 84 PHE A N 1
ATOM 629 C CA . PHE A 1 84 ? -1.762 9.430 11.071 1.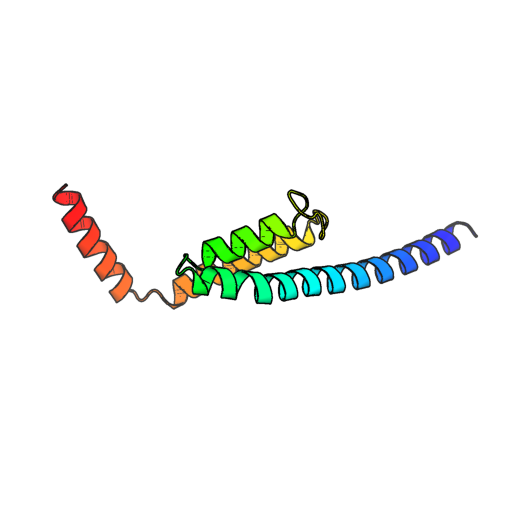00 94.62 84 PHE A CA 1
ATOM 630 C C . PHE A 1 84 ? -3.288 9.483 10.941 1.00 94.62 84 PHE A C 1
ATOM 632 O O . PHE A 1 84 ? -3.960 9.915 11.873 1.00 94.62 84 PHE A O 1
ATOM 639 N N . MET A 1 85 ? -3.850 8.985 9.837 1.00 93.19 85 MET A N 1
ATOM 640 C CA . MET A 1 85 ? -5.298 8.907 9.629 1.00 93.19 85 MET A CA 1
ATOM 641 C C . MET A 1 85 ? -5.979 8.046 10.698 1.00 93.19 85 MET A C 1
ATOM 643 O O . MET A 1 85 ? -6.975 8.469 11.278 1.00 93.19 85 MET A O 1
ATOM 647 N N . ILE A 1 86 ? -5.406 6.883 11.016 1.00 91.12 86 ILE A N 1
ATOM 648 C CA . ILE A 1 86 ? -5.872 6.025 12.114 1.00 91.12 86 ILE A CA 1
ATOM 649 C C . ILE A 1 86 ? -5.820 6.791 13.444 1.00 91.12 86 ILE A C 1
ATOM 651 O O . ILE A 1 86 ? -6.752 6.711 14.241 1.00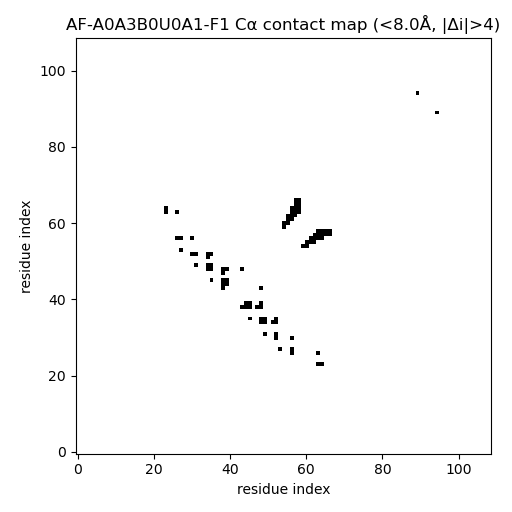 91.12 86 ILE A O 1
ATOM 655 N N . GLY A 1 87 ? -4.762 7.574 13.672 1.00 90.06 87 GLY A N 1
ATOM 656 C CA . GLY A 1 87 ? -4.632 8.452 14.834 1.00 90.06 87 GLY A CA 1
ATOM 657 C C . GLY A 1 87 ? -5.707 9.541 14.911 1.00 90.06 87 GLY A C 1
ATOM 658 O O . GLY A 1 87 ? -6.186 9.828 16.003 1.00 90.06 87 GLY A O 1
ATOM 659 N N . LEU A 1 88 ? -6.120 10.117 13.776 1.00 90.94 88 LEU A N 1
ATOM 660 C CA . LEU A 1 88 ? -7.210 11.100 13.705 1.00 90.94 88 LEU A CA 1
ATOM 661 C C . LEU A 1 88 ? -8.597 10.468 13.905 1.00 90.94 88 LEU A C 1
ATOM 663 O O . LEU A 1 88 ? -9.490 11.111 14.452 1.00 90.94 88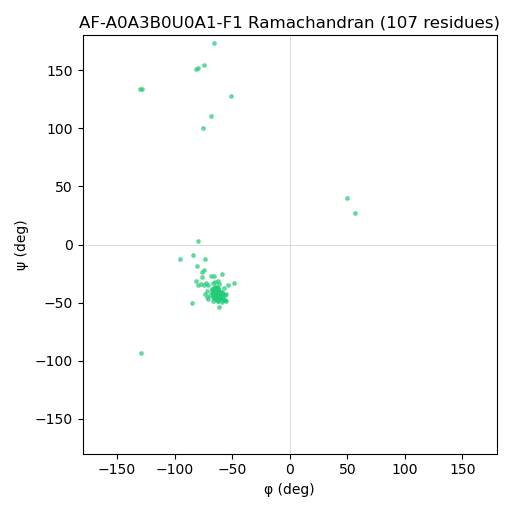 LEU A O 1
ATOM 667 N N . GLU A 1 89 ? -8.789 9.225 13.458 1.00 88.50 89 GLU A N 1
ATOM 668 C CA . GLU A 1 89 ? -10.040 8.474 13.625 1.00 88.50 89 GLU A CA 1
ATOM 669 C C . GLU A 1 89 ? -10.215 7.941 15.062 1.00 88.50 89 GLU A C 1
ATOM 671 O O . GLU A 1 89 ? -11.336 7.784 15.557 1.00 88.50 89 GLU A O 1
ATOM 676 N N . LEU A 1 90 ? -9.109 7.689 15.770 1.00 84.81 90 LEU A N 1
ATOM 677 C CA . LEU A 1 90 ? -9.101 7.246 17.163 1.00 84.81 90 LEU A CA 1
ATOM 678 C C . LEU A 1 90 ? -9.425 8.397 18.129 1.00 84.81 90 LEU A C 1
ATOM 680 O O . LEU A 1 90 ? -8.555 9.165 18.534 1.00 84.81 90 LEU A O 1
ATOM 684 N N . SER A 1 91 ? -10.673 8.460 18.599 1.00 82.56 91 SER A N 1
ATOM 685 C CA . SER A 1 91 ? -11.029 9.310 19.741 1.00 82.56 91 SER A CA 1
ATOM 686 C C . SER A 1 91 ? -10.535 8.730 21.075 1.00 82.56 91 SER A C 1
ATOM 688 O O . SER A 1 91 ? -10.397 7.512 21.241 1.00 82.56 91 SER A O 1
ATOM 690 N N . VAL A 1 92 ? -10.323 9.598 22.071 1.00 80.06 92 VAL A N 1
ATOM 691 C CA . VAL A 1 92 ? -9.933 9.200 23.439 1.00 80.06 92 VAL A CA 1
ATOM 692 C C . VAL A 1 92 ? -10.961 8.238 24.046 1.00 80.06 92 VAL A C 1
ATOM 694 O O . VAL A 1 92 ? -10.597 7.272 24.720 1.00 80.06 92 VAL A O 1
ATOM 697 N N . GLU A 1 93 ? -12.245 8.446 23.765 1.00 80.88 93 GLU A N 1
ATOM 698 C CA . GLU A 1 93 ? -13.346 7.581 24.190 1.00 80.88 93 GLU A CA 1
ATOM 699 C C . GLU A 1 93 ? -13.246 6.193 23.555 1.00 80.88 93 GLU A C 1
ATOM 701 O O . GLU A 1 93 ? -13.416 5.180 24.243 1.00 80.88 93 GLU A O 1
ATOM 706 N N . ARG A 1 94 ? -12.924 6.122 22.255 1.00 80.75 94 ARG A N 1
ATOM 707 C CA . ARG A 1 94 ? -12.746 4.849 21.552 1.00 80.75 94 ARG A CA 1
ATOM 708 C C . ARG A 1 94 ? -11.551 4.092 22.117 1.00 80.75 94 ARG A C 1
ATOM 710 O O . ARG A 1 94 ? -11.688 2.904 22.416 1.00 80.75 94 ARG A O 1
ATOM 717 N N . LEU A 1 95 ? -10.434 4.780 22.345 1.00 83.00 95 LEU A N 1
ATOM 718 C CA . LEU A 1 95 ? -9.229 4.197 22.929 1.00 83.00 95 LEU A CA 1
ATOM 719 C C . LEU A 1 95 ? -9.485 3.656 24.344 1.00 83.00 95 LEU A C 1
ATOM 721 O O . LEU A 1 95 ? -9.141 2.5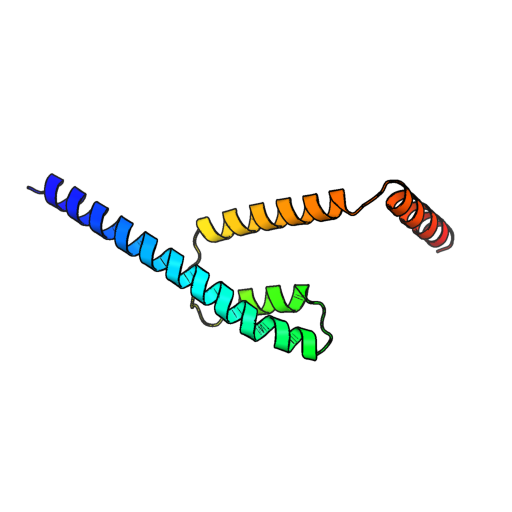08 24.632 1.00 83.00 95 LEU A O 1
ATOM 725 N N . ARG A 1 96 ? -10.172 4.424 25.205 1.00 83.31 96 ARG A N 1
ATOM 726 C CA . ARG A 1 96 ? -10.591 3.960 26.540 1.00 83.31 96 ARG A CA 1
ATOM 727 C C . ARG A 1 96 ? -11.524 2.752 26.464 1.00 83.31 96 ARG A C 1
ATOM 729 O O . ARG A 1 96 ? -11.344 1.812 27.229 1.00 83.31 96 ARG A O 1
ATOM 736 N N . SER A 1 97 ? -12.476 2.728 25.529 1.00 81.06 97 SER A N 1
ATOM 737 C CA . SER A 1 97 ? -13.416 1.605 25.385 1.00 81.06 97 SER A CA 1
ATOM 738 C C . SER A 1 97 ? -12.736 0.289 24.983 1.00 81.06 97 SER A C 1
ATOM 740 O O . SER A 1 97 ? -13.121 -0.774 25.474 1.00 81.06 97 SER A O 1
ATOM 742 N N . ILE A 1 98 ? -11.707 0.356 24.129 1.00 81.69 98 ILE A N 1
ATOM 743 C CA . ILE A 1 98 ? -10.890 -0.799 23.736 1.00 81.69 98 ILE A CA 1
ATOM 744 C C . ILE A 1 98 ? -10.027 -1.230 24.923 1.00 81.69 98 ILE A C 1
ATOM 746 O O . ILE A 1 98 ? -10.031 -2.405 25.283 1.00 81.69 98 ILE A O 1
ATOM 750 N N . GLY A 1 99 ? -9.365 -0.274 25.584 1.00 82.00 99 GLY A N 1
ATOM 751 C CA . GLY A 1 99 ? -8.544 -0.528 26.766 1.00 82.00 99 GLY A CA 1
ATOM 752 C C . GLY A 1 99 ? -9.320 -1.223 27.885 1.00 82.00 99 GLY A C 1
ATOM 753 O O . GLY A 1 99 ? -8.871 -2.244 28.389 1.00 82.00 99 GLY A O 1
ATOM 754 N N . SER A 1 100 ? -10.519 -0.747 28.230 1.00 77.94 100 SER A N 1
ATOM 755 C CA . SER A 1 100 ? -11.331 -1.351 29.294 1.00 77.94 100 SER A CA 1
ATOM 756 C C . SER A 1 100 ? -11.818 -2.761 28.957 1.00 77.94 100 SER A C 1
ATOM 758 O O . SER A 1 100 ? -11.855 -3.612 29.840 1.00 77.94 100 SER A O 1
ATOM 760 N N . ARG A 1 101 ? -12.179 -3.037 27.696 1.00 71.94 101 ARG A N 1
ATOM 761 C CA . ARG A 1 101 ? -12.647 -4.371 27.280 1.00 71.94 101 ARG A CA 1
ATOM 762 C C . ARG A 1 101 ? -11.510 -5.385 27.250 1.00 71.94 101 ARG A C 1
ATOM 764 O O . ARG A 1 101 ? -11.673 -6.483 27.770 1.00 71.94 101 ARG A O 1
ATOM 771 N N . THR A 1 102 ? -10.366 -5.016 26.683 1.00 79.44 102 THR A N 1
ATOM 772 C CA . THR A 1 102 ? -9.215 -5.920 26.570 1.00 79.44 102 THR A CA 1
ATOM 773 C C . THR A 1 102 ? -8.509 -6.106 27.911 1.00 79.44 102 THR A C 1
ATOM 775 O O . THR A 1 102 ? -8.076 -7.212 28.204 1.00 79.44 102 THR A O 1
ATOM 778 N N . PHE A 1 103 ? -8.448 -5.077 28.764 1.00 79.94 103 PHE A N 1
ATOM 779 C CA . PHE A 1 103 ? -7.894 -5.208 30.115 1.00 79.94 103 PHE A CA 1
ATOM 780 C C . PHE A 1 103 ? -8.762 -6.112 30.998 1.00 79.94 103 PHE A C 1
ATOM 782 O O . PHE A 1 103 ? -8.232 -6.956 31.706 1.00 79.94 103 PHE A O 1
ATOM 789 N N . LEU A 1 104 ? -10.094 -6.005 30.916 1.00 79.50 104 LEU A N 1
ATOM 790 C CA . LEU A 1 104 ? -10.992 -6.877 31.678 1.00 79.50 104 LEU A CA 1
ATOM 791 C C . LEU A 1 104 ? -10.956 -8.327 31.172 1.00 79.50 104 LEU A C 1
ATOM 793 O O . LEU A 1 104 ? -10.887 -9.246 31.978 1.00 79.50 104 LEU A O 1
ATOM 797 N N . LEU A 1 105 ? -10.969 -8.538 29.851 1.00 82.25 105 LEU A N 1
ATOM 798 C CA . LEU A 1 105 ? -10.853 -9.877 29.260 1.00 82.25 105 LEU A CA 1
ATOM 799 C C . LEU A 1 105 ? -9.476 -10.505 29.517 1.00 82.25 105 LEU A C 1
ATOM 801 O O . LEU A 1 105 ? -9.410 -11.690 29.805 1.00 82.25 105 LEU A O 1
ATOM 805 N N . GLY A 1 106 ? -8.398 -9.718 29.470 1.00 79.88 106 GLY A N 1
ATOM 806 C CA . GLY A 1 106 ? -7.037 -10.182 29.749 1.00 79.88 106 GLY A CA 1
ATOM 807 C C . GLY A 1 106 ? -6.735 -10.420 31.232 1.00 79.88 106 GLY A C 1
ATOM 808 O O . GLY A 1 106 ? -5.832 -11.182 31.535 1.00 79.88 106 GLY A O 1
ATOM 809 N N . LEU A 1 107 ? -7.475 -9.803 32.160 1.00 81.81 107 LEU A N 1
ATOM 810 C CA . LEU A 1 107 ? -7.419 -10.151 33.588 1.00 81.81 107 LEU A CA 1
ATOM 811 C C . LEU A 1 107 ? -8.249 -11.399 33.933 1.00 81.81 107 LEU A C 1
ATOM 813 O O . LEU A 1 107 ? -8.073 -11.966 35.009 1.00 81.81 107 LEU A O 1
ATOM 817 N N . LEU A 1 108 ? -9.187 -11.785 33.063 1.00 84.69 108 LEU A N 1
ATOM 818 C CA . LEU A 1 108 ? -10.055 -12.954 33.235 1.00 84.69 108 LEU A CA 1
ATOM 819 C C . LEU A 1 108 ? -9.530 -14.216 32.528 1.00 84.69 108 LEU A C 1
ATOM 821 O O . LEU A 1 108 ? -10.073 -15.293 32.774 1.00 84.69 108 LEU A O 1
ATOM 825 N N . GLN A 1 109 ? -8.532 -14.083 31.650 1.00 74.44 109 GLN A N 1
ATOM 826 C CA . GLN A 1 109 ? -7.903 -15.170 30.893 1.00 74.44 109 GLN A CA 1
ATOM 827 C C . GLN A 1 109 ? -6.543 -15.528 31.493 1.00 74.44 109 GLN A C 1
ATOM 829 O O . GLN A 1 109 ? -6.233 -16.740 31.523 1.00 74.44 109 GLN A O 1
#

Nearest PDB structures (foldseek):
  8by2-assembly1_B  TM=8.387E-01  e=3.608E-03  Escherichia coli
  8by2-assembly1_A  TM=8.088E-01  e=3.857E-03  Escherichia coli
  6cpv-assembly2_B  TM=3.586E-01  e=1.193E+00  Bacillus cereus